Protein AF-A0A354CVC1-F1 (afdb_monomer_lite)

pLDDT: mean 70.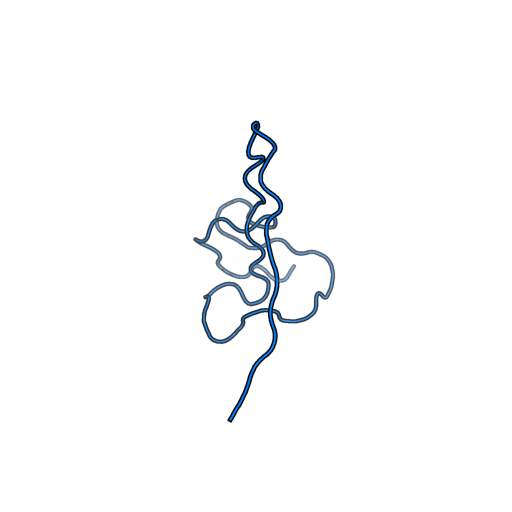91, std 11.92, range [46.22, 86.88]

Secondary structure (DSSP, 8-state):
---EE--S-BTTEETTEE---S------TTTSS-TT--B-----S-------------

Structure (mmCIF, N/CA/C/O backbone):
data_AF-A0A354CVC1-F1
#
_entry.id   AF-A0A354CVC1-F1
#
loop_
_atom_site.group_PDB
_atom_site.id
_atom_site.type_symbol
_atom_site.label_atom_id
_atom_site.label_alt_id
_atom_site.label_comp_id
_atom_site.label_asym_id
_atom_site.label_entity_id
_atom_site.label_seq_id
_atom_site.pdbx_PDB_ins_code
_atom_site.Cartn_x
_atom_site.Cartn_y
_atom_site.Cartn_z
_atom_site.occupancy
_atom_site.B_iso_or_equiv
_atom_site.auth_seq_id
_atom_site.auth_comp_id
_atom_site.auth_asym_id
_atom_site.auth_atom_id
_atom_site.pdbx_PDB_model_num
ATOM 1 N N . MET A 1 1 ? -10.008 7.317 -9.965 1.00 52.84 1 MET A N 1
ATOM 2 C CA . MET A 1 1 ? -9.670 6.484 -8.793 1.00 52.84 1 MET A CA 1
ATOM 3 C C . MET A 1 1 ? -8.956 5.244 -9.281 1.00 52.84 1 MET A C 1
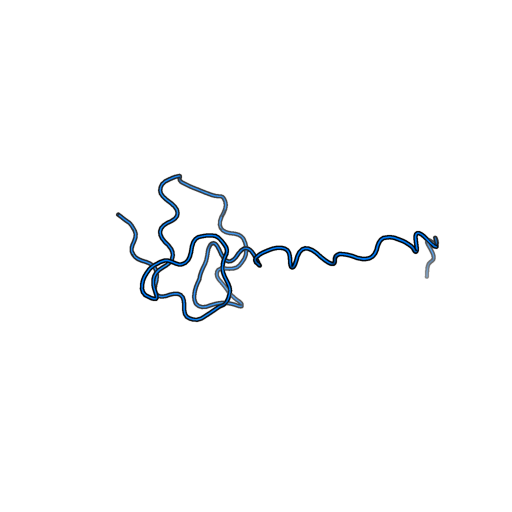ATOM 5 O O . MET A 1 1 ? -9.555 4.476 -10.024 1.00 52.84 1 MET A O 1
ATOM 9 N N . ASN A 1 2 ? -7.698 5.062 -8.895 1.00 60.34 2 ASN A N 1
ATOM 10 C CA . ASN A 1 2 ? -6.995 3.804 -9.119 1.00 60.34 2 ASN A CA 1
ATOM 11 C C . ASN A 1 2 ? -7.346 2.878 -7.951 1.00 60.34 2 ASN A C 1
ATOM 13 O O . ASN A 1 2 ? -6.801 3.024 -6.865 1.00 60.34 2 ASN A O 1
ATOM 17 N N . LEU A 1 3 ? -8.320 1.989 -8.147 1.00 68.06 3 LEU A N 1
ATOM 18 C CA . LEU A 1 3 ? -8.714 1.003 -7.139 1.00 68.06 3 LEU A CA 1
ATOM 19 C C . LEU A 1 3 ? -7.792 -0.210 -7.267 1.00 68.06 3 LEU A C 1
ATOM 21 O O . LEU A 1 3 ? -8.072 -1.133 -8.029 1.00 68.06 3 LEU A O 1
ATOM 25 N N . ILE A 1 4 ? -6.665 -0.190 -6.559 1.00 80.38 4 ILE A N 1
ATOM 26 C CA . ILE A 1 4 ? -5.739 -1.329 -6.550 1.00 80.38 4 ILE A CA 1
ATOM 27 C C . ILE A 1 4 ? -6.220 -2.324 -5.491 1.00 80.38 4 ILE A C 1
ATOM 29 O O . ILE A 1 4 ? -6.361 -1.921 -4.335 1.00 80.38 4 ILE A O 1
ATOM 33 N N . PRO A 1 5 ? -6.481 -3.598 -5.830 1.00 81.62 5 PRO A N 1
ATOM 34 C CA . PRO A 1 5 ? -6.843 -4.601 -4.834 1.00 81.62 5 PRO A CA 1
ATOM 35 C C . PRO A 1 5 ? -5.731 -4.723 -3.787 1.00 81.62 5 PRO A C 1
ATOM 37 O O . PRO A 1 5 ? -4.560 -4.913 -4.113 1.00 81.62 5 PRO A O 1
ATOM 40 N N . CYS A 1 6 ? -6.091 -4.574 -2.515 1.00 83.12 6 CYS A N 1
ATOM 41 C CA . CYS A 1 6 ? -5.143 -4.572 -1.410 1.00 83.12 6 CYS A CA 1
ATOM 42 C C . CYS A 1 6 ? -5.733 -5.348 -0.234 1.00 83.12 6 CYS A C 1
ATOM 44 O O . CYS A 1 6 ? -6.634 -4.875 0.460 1.00 83.12 6 CYS A O 1
ATOM 46 N N . SER A 1 7 ? -5.207 -6.551 -0.016 1.00 82.12 7 SER A N 1
ATOM 47 C CA . SER A 1 7 ? -5.566 -7.414 1.117 1.00 82.12 7 SER A CA 1
ATOM 48 C C . SER 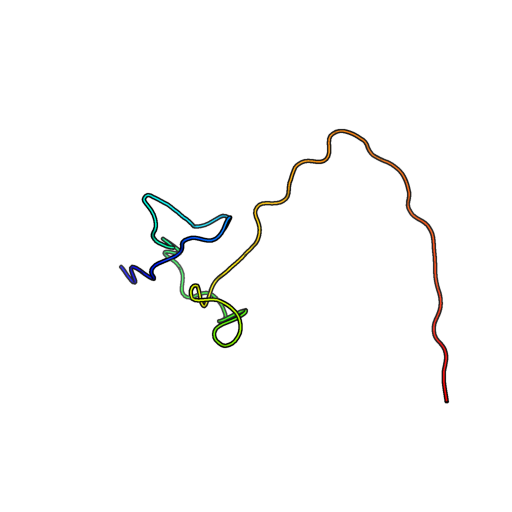A 1 7 ? -4.596 -7.287 2.298 1.00 82.12 7 SER A C 1
ATOM 50 O O . SER A 1 7 ? -4.852 -7.844 3.358 1.00 82.12 7 SER A O 1
ATOM 52 N N . GLU A 1 8 ? -3.513 -6.532 2.121 1.00 82.94 8 GLU A N 1
ATOM 53 C CA . GLU A 1 8 ? -2.482 -6.302 3.133 1.00 82.94 8 GLU A CA 1
ATOM 54 C C . GLU A 1 8 ? -2.884 -5.193 4.121 1.00 82.94 8 GLU A C 1
ATOM 56 O O . GLU A 1 8 ? -3.760 -4.373 3.833 1.00 82.94 8 GLU A O 1
ATOM 61 N N . ASN A 1 9 ? -2.194 -5.099 5.267 1.00 85.19 9 ASN A N 1
ATOM 62 C CA . ASN A 1 9 ? -2.405 -4.054 6.285 1.00 85.19 9 ASN A CA 1
ATOM 63 C C . ASN A 1 9 ? -1.843 -2.677 5.856 1.00 85.19 9 ASN A C 1
ATOM 65 O O . ASN A 1 9 ? -1.051 -2.045 6.563 1.00 85.19 9 ASN A O 1
ATOM 69 N N . CYS A 1 10 ? -2.225 -2.223 4.663 1.00 84.56 10 CYS A N 1
ATOM 70 C CA . CYS A 1 10 ? -1.777 -0.969 4.078 1.00 84.56 10 CYS A CA 1
ATOM 71 C C . CYS A 1 10 ? -2.483 0.218 4.738 1.00 84.56 10 CYS A C 1
ATOM 73 O O . CYS A 1 10 ? -3.708 0.226 4.884 1.00 84.56 10 CYS A O 1
ATOM 75 N N . ARG A 1 11 ? -1.741 1.277 5.069 1.00 86.44 11 ARG A N 1
ATOM 76 C CA . ARG A 1 11 ? -2.287 2.522 5.635 1.00 86.44 11 ARG A CA 1
ATOM 77 C C . ARG A 1 11 ? -3.323 3.204 4.744 1.00 86.44 11 ARG A C 1
ATOM 79 O O . ARG A 1 11 ? -4.178 3.916 5.252 1.00 86.44 11 ARG A O 1
ATOM 86 N N . HIS A 1 12 ? -3.263 2.945 3.441 1.00 85.25 12 HIS A N 1
ATOM 87 C CA . HIS A 1 12 ? -4.180 3.482 2.438 1.00 85.25 12 HIS A CA 1
ATOM 88 C C . HIS A 1 12 ? -5.339 2.531 2.099 1.00 85.25 12 HIS A C 1
ATOM 90 O O . HIS A 1 12 ? -6.152 2.858 1.236 1.00 85.25 12 HIS A O 1
ATOM 96 N N . GLN A 1 13 ? -5.410 1.347 2.720 1.00 86.56 13 GLN A N 1
ATOM 97 C CA . GLN A 1 13 ? -6.458 0.371 2.437 1.00 86.56 13 GLN A CA 1
ATOM 98 C C . GLN A 1 13 ? -7.814 0.837 2.983 1.00 86.56 13 GLN A C 1
ATOM 100 O O . GLN A 1 13 ? -7.944 1.137 4.173 1.00 86.56 13 GLN A O 1
ATOM 105 N N . LYS A 1 14 ? -8.835 0.805 2.128 1.00 85.25 14 LYS A N 1
ATOM 106 C CA . LYS A 1 14 ? -10.239 1.020 2.460 1.00 85.25 14 LYS A CA 1
ATOM 107 C C . LYS A 1 14 ? -11.095 0.027 1.669 1.00 85.25 14 LYS A C 1
ATOM 109 O O . LYS A 1 14 ? -10.907 -0.127 0.467 1.00 85.25 14 LYS A O 1
ATOM 114 N N . ASP A 1 15 ? -11.974 -0.698 2.360 1.00 86.88 15 ASP A N 1
ATOM 115 C CA . ASP A 1 15 ? -12.886 -1.687 1.757 1.00 86.88 15 ASP A CA 1
ATOM 116 C C . ASP A 1 15 ? -12.191 -2.751 0.869 1.00 86.88 15 ASP A C 1
ATOM 118 O O . ASP A 1 15 ? -12.749 -3.212 -0.121 1.00 86.88 15 ASP A O 1
ATOM 122 N N . GLY A 1 16 ? -10.954 -3.149 1.201 1.00 84.88 16 GLY A N 1
ATOM 123 C CA . GLY A 1 16 ? -10.182 -4.131 0.417 1.00 84.88 16 GLY A CA 1
ATOM 124 C C . GLY A 1 16 ? -9.420 -3.554 -0.785 1.00 84.88 16 GLY A C 1
ATOM 125 O O . GLY A 1 16 ? -8.825 -4.306 -1.558 1.00 84.88 16 GLY A O 1
ATOM 126 N N . TYR A 1 17 ? -9.395 -2.228 -0.932 1.00 85.75 17 TYR A N 1
ATOM 127 C CA . TYR A 1 17 ? -8.695 -1.528 -2.006 1.00 85.75 17 TYR A CA 1
ATOM 128 C C . TYR A 1 17 ? -7.727 -0.489 -1.445 1.00 85.75 17 TYR A C 1
ATOM 130 O O . TYR A 1 17 ? -7.995 0.144 -0.430 1.00 85.75 17 TYR A O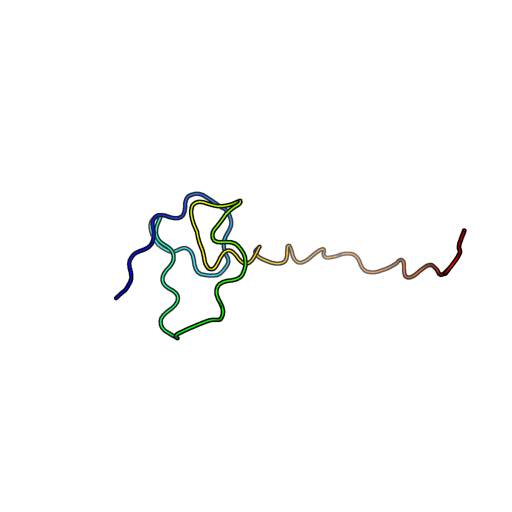 1
ATOM 138 N N . CYS A 1 18 ? -6.590 -0.284 -2.102 1.00 84.56 18 CYS A N 1
ATOM 139 C CA . CYS A 1 18 ? -5.710 0.840 -1.816 1.00 84.56 18 CYS A CA 1
ATOM 140 C C . CYS A 1 18 ? -6.306 2.101 -2.447 1.00 84.56 18 CYS A C 1
ATOM 142 O O . CYS A 1 18 ? -6.440 2.182 -3.668 1.00 84.56 18 CYS A O 1
ATOM 144 N N . CYS A 1 19 ? -6.658 3.075 -1.612 1.00 83.44 19 CYS A N 1
ATOM 145 C CA . CYS A 1 19 ? -7.280 4.332 -2.020 1.00 83.44 19 CYS A CA 1
ATOM 146 C C . CYS A 1 19 ? -6.285 5.499 -1.993 1.00 83.44 19 CYS A C 1
ATOM 148 O O . CYS A 1 19 ? -6.651 6.604 -1.603 1.00 83.44 19 CYS A O 1
ATOM 150 N N . LEU A 1 20 ? -5.020 5.270 -2.364 1.00 80.62 20 LEU A N 1
ATOM 151 C CA . LEU A 1 20 ? -4.056 6.363 -2.491 1.00 80.62 20 LEU A CA 1
ATOM 152 C C . LEU A 1 20 ? -4.532 7.327 -3.597 1.00 80.62 20 LEU A C 1
ATOM 154 O O . LEU A 1 20 ? -4.530 6.975 -4.775 1.00 80.62 20 LEU A O 1
ATOM 158 N N . GLU A 1 21 ? -4.997 8.515 -3.202 1.00 70.44 21 GLU A N 1
ATOM 159 C CA . GLU A 1 21 ? -5.529 9.529 -4.127 1.00 70.44 21 GLU A CA 1
ATOM 160 C C . GLU A 1 21 ? -4.429 10.294 -4.873 1.00 70.44 21 GLU A C 1
ATOM 162 O O . GLU A 1 21 ? -4.649 10.733 -6.001 1.00 70.44 21 GLU A O 1
ATOM 167 N N . GLU A 1 22 ? -3.238 10.417 -4.283 1.00 70.00 22 GLU A N 1
ATOM 168 C CA . GLU A 1 22 ? -2.083 11.036 -4.933 1.00 70.00 22 GLU A CA 1
ATOM 169 C C . GLU A 1 22 ? -1.239 10.021 -5.710 1.00 70.00 22 GLU A C 1
ATOM 171 O O . GLU A 1 22 ? -1.113 8.855 -5.334 1.00 70.00 22 GLU A O 1
ATOM 176 N N . TYR A 1 23 ? -0.607 10.485 -6.791 1.00 64.19 23 TYR A N 1
ATOM 177 C CA . TYR A 1 23 ? 0.392 9.720 -7.534 1.00 64.19 23 TYR A CA 1
ATOM 178 C C . TYR A 1 23 ? 1.640 9.523 -6.661 1.00 64.19 23 TYR A C 1
ATOM 180 O O . TYR A 1 23 ? 2.592 10.298 -6.718 1.00 64.19 23 TYR A O 1
ATOM 188 N N . GLY A 1 24 ? 1.621 8.499 -5.808 1.00 63.31 24 GLY A N 1
ATOM 189 C CA . GLY A 1 24 ? 2.780 8.095 -5.022 1.00 63.31 24 GLY A CA 1
ATOM 190 C C . GLY A 1 24 ? 3.862 7.459 -5.892 1.00 63.31 24 GLY A C 1
ATOM 191 O O . GLY A 1 24 ? 3.599 6.959 -6.988 1.00 63.31 24 GLY A O 1
ATOM 192 N N . ALA A 1 25 ? 5.093 7.434 -5.384 1.00 65.31 25 ALA A N 1
ATOM 193 C CA . ALA A 1 25 ? 6.116 6.556 -5.932 1.00 65.31 25 ALA A CA 1
ATOM 194 C C . ALA A 1 25 ? 5.671 5.099 -5.737 1.00 65.31 25 ALA A C 1
ATOM 196 O O . ALA A 1 25 ? 5.199 4.732 -4.662 1.00 65.31 25 ALA A O 1
ATOM 197 N N . ILE A 1 26 ? 5.803 4.279 -6.778 1.00 67.56 26 ILE A N 1
ATOM 198 C CA . ILE A 1 26 ? 5.580 2.836 -6.680 1.00 67.56 26 ILE A CA 1
ATOM 199 C C . ILE A 1 26 ? 6.645 2.283 -5.729 1.00 67.56 26 ILE A C 1
ATOM 201 O O . ILE A 1 26 ? 7.833 2.341 -6.043 1.00 67.56 26 ILE A O 1
ATOM 205 N N . THR A 1 27 ? 6.227 1.808 -4.557 1.00 68.94 27 THR A N 1
ATOM 206 C CA . THR A 1 27 ? 7.142 1.339 -3.508 1.00 68.94 27 THR A CA 1
ATOM 207 C C . THR A 1 27 ? 7.449 -0.140 -3.653 1.00 68.94 27 THR A C 1
ATOM 209 O O . THR A 1 27 ? 8.583 -0.540 -3.415 1.00 68.94 27 THR A O 1
ATOM 212 N N . ASP A 1 28 ? 6.462 -0.940 -4.065 1.00 62.28 28 ASP A N 1
ATOM 213 C CA . ASP A 1 28 ? 6.599 -2.396 -4.088 1.00 62.28 28 ASP A CA 1
ATOM 214 C C . ASP A 1 28 ? 5.614 -3.064 -5.067 1.00 62.28 28 ASP A C 1
ATOM 216 O O . ASP A 1 28 ? 4.700 -3.787 -4.686 1.00 62.28 28 ASP A O 1
ATOM 220 N N . ALA A 1 29 ? 5.761 -2.802 -6.370 1.00 63.81 29 ALA A N 1
ATOM 221 C CA . ALA A 1 29 ? 4.908 -3.435 -7.389 1.00 63.81 29 ALA A CA 1
ATOM 222 C C . ALA A 1 29 ? 5.232 -4.916 -7.658 1.00 63.81 29 ALA A C 1
ATOM 224 O O . ALA A 1 29 ? 4.451 -5.590 -8.323 1.00 63.81 29 ALA A O 1
ATOM 225 N N . ALA A 1 30 ? 6.386 -5.413 -7.201 1.00 64.44 30 ALA A N 1
ATOM 226 C CA . ALA A 1 30 ? 6.857 -6.762 -7.515 1.00 64.44 30 ALA A CA 1
ATOM 227 C C . ALA A 1 30 ? 6.611 -7.783 -6.392 1.00 64.44 30 ALA A C 1
ATOM 229 O O . ALA A 1 30 ? 6.470 -8.967 -6.692 1.00 64.44 30 ALA A O 1
ATOM 230 N N . ALA A 1 31 ? 6.565 -7.352 -5.126 1.00 65.56 31 ALA A N 1
ATOM 231 C CA . ALA A 1 31 ? 6.421 -8.245 -3.975 1.00 65.56 31 ALA A CA 1
ATOM 232 C C . ALA A 1 31 ? 5.014 -8.217 -3.354 1.00 65.56 31 ALA A C 1
ATOM 234 O O . ALA A 1 31 ? 4.628 -9.189 -2.704 1.00 65.56 31 ALA A O 1
ATOM 235 N N . SER A 1 32 ? 4.215 -7.176 -3.608 1.00 66.69 32 SER A N 1
ATOM 236 C CA . SER A 1 32 ? 2.844 -7.064 -3.112 1.00 66.69 32 SER A CA 1
ATOM 237 C C . SER A 1 32 ? 1.823 -6.778 -4.217 1.00 66.69 32 SER A C 1
ATOM 239 O O . SER A 1 32 ? 2.104 -6.037 -5.158 1.00 66.69 32 SER A O 1
ATOM 241 N N . PRO A 1 33 ? 0.576 -7.278 -4.080 1.00 71.75 33 PRO A N 1
ATOM 242 C CA . PRO A 1 33 ? -0.523 -6.916 -4.984 1.00 71.75 33 PRO A CA 1
ATOM 243 C C . PRO A 1 33 ? -0.873 -5.419 -4.906 1.00 71.75 33 PRO A C 1
ATOM 245 O O . PRO A 1 33 ? -1.533 -4.878 -5.790 1.00 71.75 33 PRO A O 1
ATOM 248 N N . CYS A 1 34 ? -0.408 -4.736 -3.855 1.00 80.38 34 CYS A N 1
ATOM 249 C CA . CYS A 1 34 ? -0.522 -3.301 -3.679 1.00 80.38 34 CYS A CA 1
ATOM 250 C C . CYS A 1 34 ? 0.810 -2.611 -4.003 1.00 80.38 34 CYS A C 1
ATOM 252 O O . CYS A 1 34 ? 1.700 -2.546 -3.161 1.00 80.38 34 CYS A O 1
ATOM 254 N N . ALA A 1 35 ? 0.903 -2.013 -5.193 1.00 78.06 35 ALA A N 1
ATOM 255 C CA . ALA A 1 35 ? 2.080 -1.264 -5.654 1.00 78.06 35 ALA A CA 1
ATOM 256 C C . ALA A 1 35 ? 2.471 -0.063 -4.763 1.00 78.06 35 ALA A C 1
ATOM 258 O O . ALA A 1 35 ? 3.588 0.445 -4.859 1.00 78.06 35 ALA A O 1
ATOM 259 N N . TYR A 1 36 ? 1.547 0.380 -3.906 1.00 81.25 36 TYR A N 1
ATOM 260 C CA . TYR A 1 36 ? 1.717 1.472 -2.943 1.00 81.25 36 TYR A CA 1
ATOM 261 C C . TYR A 1 36 ? 1.604 0.978 -1.499 1.00 81.25 36 TYR A C 1
ATOM 263 O O . TYR A 1 36 ? 1.100 1.694 -0.627 1.00 81.25 36 TYR A O 1
ATOM 271 N N . PHE A 1 37 ? 1.976 -0.278 -1.247 1.00 82.88 37 PHE A N 1
ATOM 272 C CA . PHE A 1 37 ? 1.919 -0.832 0.092 1.00 82.88 37 PHE A CA 1
ATOM 273 C C . PHE A 1 37 ? 2.780 0.008 1.043 1.00 82.88 37 PHE A C 1
ATOM 275 O O . PHE A 1 37 ? 3.964 0.249 0.805 1.00 82.88 37 PHE A O 1
ATOM 282 N N . ALA A 1 38 ? 2.149 0.459 2.121 1.00 82.19 38 ALA A N 1
ATOM 283 C CA . ALA A 1 38 ? 2.796 1.125 3.23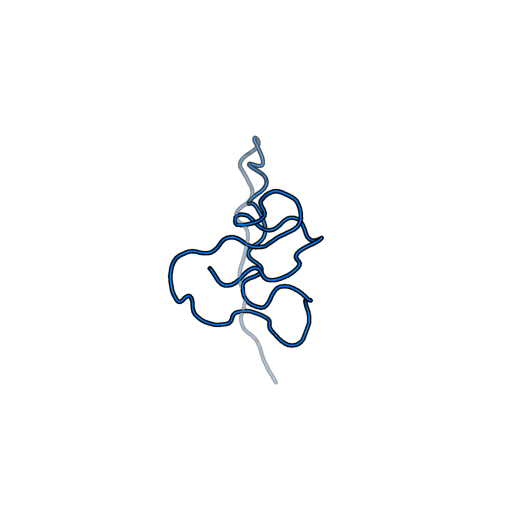4 1.00 82.19 38 ALA A CA 1
ATOM 284 C C . ALA A 1 38 ? 2.181 0.559 4.511 1.00 82.19 38 ALA A C 1
ATOM 286 O O . ALA A 1 38 ? 0.989 0.762 4.761 1.00 82.19 38 ALA A O 1
ATOM 287 N N . GLU A 1 39 ? 2.972 -0.185 5.282 1.00 84.31 39 GLU A N 1
ATOM 288 C CA . GLU A 1 39 ? 2.509 -0.809 6.520 1.00 84.31 39 GLU A CA 1
ATOM 289 C C . GLU A 1 39 ? 1.976 0.261 7.484 1.00 84.31 39 GLU A C 1
AT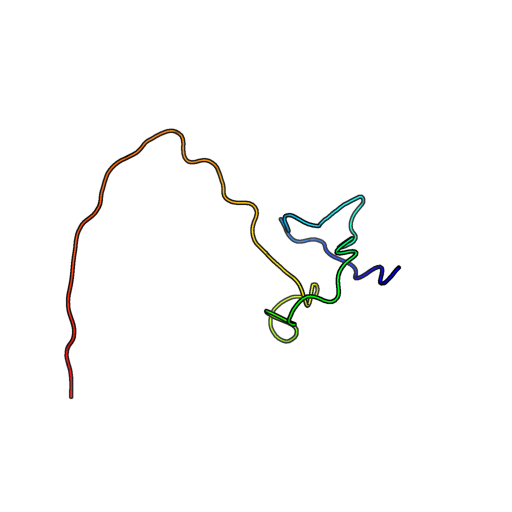OM 291 O O . GLU A 1 39 ? 2.584 1.318 7.671 1.00 84.31 39 GLU A O 1
ATOM 296 N N . LYS A 1 40 ? 0.808 0.006 8.088 1.00 82.69 40 LYS A N 1
ATOM 297 C CA . LYS A 1 40 ? 0.335 0.827 9.207 1.00 82.69 40 LYS A CA 1
ATOM 298 C C . LYS A 1 40 ? 1.313 0.660 10.357 1.00 82.69 40 LYS A C 1
ATOM 300 O O . LYS A 1 40 ? 1.404 -0.430 10.920 1.00 82.69 40 LYS A O 1
ATOM 305 N N . GLU A 1 41 ? 1.999 1.743 10.708 1.00 76.56 41 GLU A N 1
ATOM 306 C CA . GLU A 1 41 ? 2.851 1.789 11.887 1.00 76.56 41 GLU A CA 1
ATOM 307 C C . GLU A 1 41 ? 2.015 1.328 13.084 1.00 76.56 41 GLU A C 1
ATOM 309 O O . GLU A 1 41 ? 1.011 1.947 13.452 1.00 76.56 41 GLU A O 1
ATOM 314 N N . LYS A 1 42 ? 2.363 0.167 13.640 1.00 67.94 42 LYS A N 1
ATOM 315 C CA . LYS A 1 42 ? 1.748 -0.283 14.882 1.00 67.94 42 LYS A CA 1
ATOM 316 C C . LYS A 1 42 ? 2.329 0.650 15.921 1.00 67.94 42 LYS A C 1
ATOM 318 O O . LYS A 1 42 ? 3.527 0.576 16.176 1.00 67.94 42 LYS A O 1
ATOM 323 N N . VAL A 1 43 ? 1.514 1.559 16.451 1.00 60.31 43 VAL A N 1
ATOM 324 C CA . VAL A 1 43 ? 1.910 2.397 17.583 1.00 60.31 43 VAL A CA 1
ATOM 325 C C . VAL A 1 43 ? 2.262 1.435 18.713 1.00 60.31 43 VAL A C 1
ATOM 327 O O . VAL A 1 43 ? 1.396 0.918 19.415 1.00 60.31 43 VAL A O 1
ATOM 330 N N . SER A 1 44 ? 3.545 1.101 18.806 1.00 57.03 44 SER A N 1
ATOM 331 C CA . SER A 1 44 ? 4.107 0.340 19.901 1.00 57.03 44 SER A CA 1
ATOM 332 C C . SER A 1 44 ? 4.156 1.312 21.059 1.00 57.03 44 SER A C 1
ATOM 334 O O . SER A 1 44 ? 5.122 2.059 21.219 1.00 57.03 44 SER A O 1
ATOM 336 N N . GLU A 1 45 ? 3.079 1.344 21.837 1.00 63.75 45 GLU A N 1
ATOM 337 C CA . GLU A 1 45 ? 3.035 2.001 23.136 1.00 63.75 45 GLU A CA 1
ATOM 338 C C . GLU A 1 45 ? 3.939 1.216 24.095 1.00 63.75 45 GLU A C 1
ATOM 340 O O . GLU A 1 45 ? 3.488 0.394 24.881 1.00 63.75 45 GLU A O 1
ATOM 345 N N . ASN A 1 46 ? 5.249 1.369 23.886 1.00 57.50 46 ASN A N 1
ATOM 346 C CA . ASN A 1 46 ? 6.357 1.149 24.807 1.00 57.50 46 ASN A CA 1
ATOM 347 C C . ASN A 1 46 ? 7.652 1.539 24.080 1.00 57.50 46 ASN A C 1
ATOM 349 O O . ASN A 1 46 ? 8.167 0.819 23.224 1.00 57.50 46 ASN A O 1
ATOM 353 N N . ALA A 1 47 ? 8.153 2.724 24.419 1.00 69.94 47 ALA A N 1
ATOM 354 C CA . ALA A 1 47 ? 9.453 3.226 24.010 1.00 69.94 47 ALA A CA 1
ATOM 355 C C . ALA A 1 47 ? 10.604 2.401 24.620 1.00 69.94 47 ALA A C 1
ATOM 357 O O . ALA A 1 47 ? 10.462 1.824 25.697 1.00 69.94 47 ALA A O 1
ATOM 358 N N . SER A 1 48 ? 11.785 2.516 23.998 1.00 62.84 48 SER A N 1
ATOM 359 C CA . SER A 1 48 ? 13.110 2.017 24.427 1.00 62.84 48 SER A CA 1
ATOM 360 C C . SER A 1 48 ? 13.419 0.610 23.903 1.00 62.84 48 SER A C 1
ATOM 362 O O . SER A 1 48 ? 13.003 -0.402 24.447 1.00 62.84 48 SER A O 1
ATOM 364 N N . THR A 1 49 ? 14.218 0.469 22.850 1.00 50.66 49 THR A N 1
ATOM 365 C CA . THR A 1 49 ? 15.671 0.587 23.011 1.00 50.66 49 THR A CA 1
ATOM 366 C C . THR A 1 49 ? 16.325 0.987 21.690 1.00 50.66 49 THR A C 1
ATOM 368 O O . THR A 1 49 ? 16.382 0.208 20.744 1.00 50.66 49 THR A O 1
ATOM 371 N N . ALA A 1 50 ? 16.879 2.198 21.654 1.00 67.25 50 ALA A N 1
ATOM 372 C CA . ALA A 1 50 ? 17.994 2.517 20.777 1.00 67.25 50 ALA A CA 1
ATOM 373 C C . ALA A 1 50 ? 19.214 1.706 21.232 1.00 67.25 50 ALA A C 1
ATOM 375 O O . ALA A 1 50 ? 19.604 1.833 22.387 1.00 67.25 50 ALA A O 1
ATOM 376 N N . ASN A 1 51 ? 19.790 0.876 20.358 1.00 60.84 51 ASN A N 1
ATOM 377 C CA . ASN A 1 51 ? 21.163 0.339 20.407 1.00 60.84 51 ASN A CA 1
ATOM 378 C C . ASN A 1 51 ? 21.326 -0.627 19.211 1.00 60.84 51 ASN A C 1
ATOM 380 O O . ASN A 1 51 ? 20.460 -1.460 19.007 1.00 60.84 51 ASN A O 1
ATOM 384 N N . ASN A 1 52 ? 22.382 -0.666 18.397 1.00 61.50 52 ASN A N 1
ATOM 385 C CA . ASN A 1 52 ? 23.564 0.165 18.187 1.00 61.50 52 ASN A CA 1
ATOM 386 C C . ASN A 1 52 ? 24.237 -0.372 16.887 1.00 61.50 52 ASN A C 1
ATOM 388 O O . ASN A 1 52 ? 24.272 -1.580 16.690 1.00 61.50 52 ASN A O 1
ATOM 392 N N . LYS A 1 53 ? 24.761 0.519 16.030 1.00 56.41 53 LYS A N 1
ATOM 393 C CA . LYS A 1 53 ? 26.053 0.449 15.295 1.00 56.41 53 LYS A CA 1
ATOM 394 C C . LYS A 1 53 ? 26.585 -0.919 14.793 1.00 56.41 53 LYS A C 1
ATOM 396 O O . LYS A 1 53 ? 26.925 -1.760 15.613 1.00 56.41 53 LYS A O 1
ATOM 401 N N . LYS A 1 54 ? 26.935 -1.033 13.494 1.00 48.72 54 LYS A N 1
ATOM 402 C CA . LYS A 1 54 ? 28.323 -0.890 12.953 1.00 48.72 54 LYS A CA 1
ATOM 403 C C . LYS A 1 54 ? 28.443 -1.339 11.480 1.00 48.72 54 LYS A C 1
ATOM 405 O O . LYS A 1 54 ? 27.932 -2.377 11.091 1.00 48.72 54 LYS A O 1
ATOM 410 N N . GLN A 1 55 ? 29.196 -0.559 10.707 1.00 56.38 55 GLN A N 1
ATOM 411 C CA . GLN A 1 55 ? 29.791 -0.909 9.411 1.00 56.38 55 GLN A CA 1
ATOM 412 C C . GLN A 1 55 ? 30.805 -2.069 9.515 1.00 56.38 55 GLN A C 1
ATOM 414 O O . GLN A 1 55 ? 31.445 -2.238 10.555 1.00 56.38 55 GLN A O 1
ATOM 419 N N . GLY A 1 56 ? 31.027 -2.750 8.385 1.00 50.38 56 GLY A N 1
ATOM 420 C CA . GLY A 1 56 ? 32.114 -3.705 8.103 1.00 50.38 56 GLY A CA 1
ATOM 421 C C . GLY A 1 56 ? 31.550 -4.902 7.330 1.00 50.38 56 GLY A C 1
ATOM 422 O O . GLY A 1 56 ? 30.528 -5.430 7.736 1.00 50.38 56 GLY A O 1
ATOM 423 N N . GLY A 1 57 ? 32.073 -5.377 6.206 1.00 51.62 57 GLY A N 1
ATOM 424 C CA . GLY A 1 57 ? 33.351 -5.194 5.528 1.00 51.62 57 GLY A CA 1
ATOM 425 C C . GLY A 1 57 ? 33.690 -6.540 4.877 1.00 51.62 57 GLY A C 1
ATOM 426 O O . GLY A 1 57 ? 33.421 -7.568 5.493 1.00 51.62 57 GLY A O 1
ATOM 427 N N . MET A 1 58 ? 34.228 -6.525 3.661 1.00 46.22 58 MET A N 1
ATOM 428 C CA . MET A 1 58 ? 35.137 -7.525 3.082 1.00 46.22 58 MET A CA 1
ATOM 429 C C . MET A 1 58 ? 35.747 -6.926 1.821 1.00 46.22 58 MET A C 1
ATOM 431 O O . MET A 1 58 ? 34.985 -6.286 1.062 1.00 46.22 58 MET A O 1
#

Radius of gyration: 16.12 Å; chains: 1; bounding box: 48×19×34 Å

Foldseek 3Di:
DPFQQAPDQAPQDDPRTRNPVDPDDQDPVPPGSDSRGDHDPPPPPPDDDDDDDDDDDD

Sequence (58 aa):
MNLIPCSENCRHQKDGYCCLEEYGAITDAAASPCAYFAEKEKVSENASTANNKKQGGM